Protein AF-J9E052-F1 (afdb_monomer_lite)

Sequence (101 aa):
MSFFYPLTALRWAGPYGVSVIKAVRPDLSLRFRCTDPNAIYEYFYQCNAQNPSGEVAFTNMSFSFGWAKRPMLKRIINLPPEVPMTFIYGNKSWIDSSSGI

Organism: Wuchereria bancrofti (NCBI:txid6293)

Radius of gyration: 17.8 Å; chains: 1; bounding box: 43×34×41 Å

Foldseek 3Di:
DDCDQPCNVLLVCPPCSLVVCCVVCVCQLVVVVDPDSSVRSVVVSVVPNDDNPVSVVQVVQADDPSHGPDDCLVVVVVDDPPDDDDDDDDPPDPDDCPSPD

Structure (mmCIF, N/CA/C/O backbone):
data_AF-J9E052-F1
#
_entry.id   AF-J9E052-F1
#
loop_
_atom_site.group_PDB
_atom_site.id
_atom_site.type_symbol
_atom_site.label_atom_id
_atom_site.label_alt_id
_atom_site.label_comp_id
_atom_site.label_asym_id
_atom_site.label_entity_id
_atom_site.label_seq_id
_atom_site.pdbx_PDB_ins_code
_atom_site.Cartn_x
_atom_site.Cartn_y
_atom_site.Cartn_z
_atom_site.occupancy
_atom_site.B_iso_or_equiv
_atom_site.auth_seq_id
_atom_site.auth_comp_id
_atom_site.auth_asym_id
_atom_site.auth_atom_id
_atom_site.pdbx_PDB_model_num
ATOM 1 N N . MET A 1 1 ? 6.951 20.276 9.130 1.00 45.44 1 MET A N 1
ATOM 2 C CA . MET A 1 1 ? 6.710 19.089 8.282 1.00 45.44 1 MET A CA 1
ATOM 3 C C . MET A 1 1 ? 7.553 17.947 8.824 1.00 45.44 1 MET A C 1
ATOM 5 O O . MET A 1 1 ? 8.742 18.154 9.018 1.00 45.44 1 MET A O 1
ATOM 9 N N . SER A 1 2 ? 6.955 16.794 9.133 1.00 52.59 2 SER A N 1
ATOM 10 C CA . SER A 1 2 ? 7.725 15.588 9.466 1.00 52.59 2 SER A CA 1
ATOM 11 C C . SER A 1 2 ? 8.397 15.072 8.192 1.00 52.59 2 SER A C 1
ATOM 13 O O . SER A 1 2 ? 7.714 14.867 7.192 1.00 52.59 2 SER A O 1
ATOM 15 N N . PHE A 1 3 ? 9.719 14.898 8.210 1.00 55.12 3 PHE A N 1
ATOM 16 C CA . PHE A 1 3 ? 10.506 14.448 7.052 1.00 55.12 3 PHE A CA 1
ATOM 17 C C . PHE A 1 3 ? 10.449 12.924 6.819 1.00 55.12 3 PHE A C 1
ATOM 19 O O . PHE A 1 3 ? 10.970 12.438 5.818 1.00 55.12 3 PHE A O 1
ATOM 26 N N . PHE A 1 4 ? 9.788 12.159 7.695 1.00 69.19 4 PHE A N 1
ATOM 27 C CA . PHE A 1 4 ? 9.891 10.696 7.742 1.00 69.19 4 PHE A CA 1
ATOM 28 C C . PHE A 1 4 ? 8.552 9.992 7.499 1.00 69.19 4 PHE A C 1
ATOM 30 O O . PHE A 1 4 ? 8.049 9.283 8.368 1.00 69.19 4 PHE A O 1
ATOM 37 N N . TYR A 1 5 ? 7.968 10.177 6.315 1.00 83.94 5 TYR A N 1
ATOM 38 C CA . TYR A 1 5 ? 6.920 9.278 5.837 1.00 83.94 5 TYR A CA 1
ATOM 39 C C . TYR A 1 5 ? 7.525 8.220 4.894 1.00 83.94 5 TYR A C 1
ATOM 41 O O . TYR A 1 5 ? 8.460 8.541 4.155 1.00 83.94 5 TYR A O 1
ATOM 49 N N . PRO A 1 6 ? 7.045 6.963 4.906 1.00 84.44 6 PRO A N 1
ATOM 50 C CA . PRO A 1 6 ? 7.613 5.876 4.098 1.00 84.44 6 PRO A CA 1
ATOM 51 C C . PRO A 1 6 ? 7.802 6.197 2.605 1.00 84.44 6 PRO A C 1
ATOM 53 O O . PRO A 1 6 ? 8.797 5.800 2.002 1.00 84.44 6 PRO A O 1
ATOM 56 N N . LEU A 1 7 ? 6.880 6.949 2.005 1.00 91.12 7 LEU A N 1
ATOM 57 C CA . LEU A 1 7 ? 6.884 7.314 0.588 1.00 91.12 7 LEU A CA 1
ATOM 58 C C . LEU A 1 7 ? 7.609 8.640 0.312 1.00 91.12 7 LEU A C 1
ATOM 60 O O . LEU A 1 7 ? 7.601 9.115 -0.824 1.00 91.12 7 LEU A O 1
ATOM 64 N N . THR A 1 8 ? 8.278 9.242 1.302 1.00 91.31 8 THR A N 1
ATOM 65 C CA . THR A 1 8 ? 9.112 10.436 1.081 1.00 91.31 8 THR A CA 1
ATOM 66 C C . THR A 1 8 ? 10.171 10.176 0.009 1.00 91.31 8 THR A C 1
ATOM 68 O O . THR A 1 8 ? 10.316 10.985 -0.905 1.00 91.31 8 THR A O 1
ATOM 71 N N . ALA A 1 9 ? 10.855 9.027 0.060 1.00 89.06 9 ALA A N 1
ATOM 72 C CA . ALA A 1 9 ? 11.851 8.658 -0.949 1.00 89.06 9 ALA A CA 1
ATOM 73 C C . ALA A 1 9 ? 11.230 8.512 -2.350 1.00 89.06 9 ALA A C 1
ATOM 75 O O . ALA A 1 9 ? 11.819 8.945 -3.338 1.00 89.06 9 ALA A O 1
ATOM 76 N N . LEU A 1 10 ? 10.010 7.965 -2.432 1.00 92.06 10 LEU A N 1
ATOM 77 C CA . LEU A 1 10 ? 9.282 7.825 -3.692 1.00 92.06 10 LEU A CA 1
ATOM 78 C C . LEU A 1 10 ? 8.955 9.189 -4.317 1.00 92.06 10 LEU A C 1
ATOM 80 O O . LEU A 1 10 ? 9.110 9.361 -5.524 1.00 92.06 10 LEU A O 1
ATOM 84 N N . ARG A 1 11 ? 8.532 10.165 -3.506 1.00 93.06 11 ARG A N 1
ATOM 85 C CA . ARG A 1 11 ? 8.285 11.538 -3.980 1.00 93.06 11 ARG A CA 1
ATOM 86 C C . ARG A 1 11 ? 9.568 12.222 -4.414 1.00 93.06 11 ARG A C 1
ATOM 88 O O . ARG A 1 11 ? 9.581 12.896 -5.439 1.00 93.06 11 ARG A O 1
ATOM 95 N N . TRP A 1 12 ? 10.644 12.026 -3.656 1.00 91.62 12 TRP A N 1
ATOM 96 C CA . TRP A 1 12 ? 11.943 12.616 -3.962 1.00 91.62 12 TRP A CA 1
ATOM 97 C C . TRP A 1 12 ? 12.528 12.091 -5.280 1.00 91.62 12 TRP A C 1
ATOM 99 O O . TRP A 1 12 ? 13.160 12.848 -6.010 1.00 91.62 12 TRP A O 1
ATOM 109 N N . ALA A 1 13 ? 12.236 10.836 -5.643 1.00 93.06 13 ALA A N 1
ATOM 110 C CA . ALA A 1 13 ? 12.604 10.269 -6.942 1.00 93.06 13 ALA A CA 1
ATOM 111 C C . ALA A 1 13 ? 11.951 10.988 -8.143 1.00 93.06 13 ALA A C 1
ATOM 113 O O . ALA A 1 13 ? 12.416 10.826 -9.275 1.00 93.06 13 ALA A O 1
ATOM 114 N N . GLY A 1 14 ? 10.889 11.777 -7.921 1.00 91.81 14 GLY A N 1
ATOM 115 C CA . GLY A 1 14 ? 10.264 12.604 -8.951 1.00 91.81 14 GLY A CA 1
ATOM 116 C C . GLY A 1 14 ? 9.871 11.778 -10.187 1.00 91.81 14 GLY A C 1
ATOM 117 O O . GLY A 1 14 ? 9.278 10.710 -10.015 1.00 91.81 14 GLY A O 1
ATOM 118 N N . PRO A 1 15 ? 10.231 12.203 -11.414 1.00 92.06 15 PRO A N 1
ATOM 119 C CA . PRO A 1 15 ? 9.884 11.503 -12.658 1.00 92.06 15 PRO A CA 1
ATOM 120 C C . PRO A 1 15 ? 10.272 10.016 -12.703 1.00 92.06 15 PRO A C 1
ATOM 122 O O . PRO A 1 15 ? 9.660 9.240 -13.433 1.00 92.06 15 PRO A O 1
ATOM 125 N N . TYR A 1 16 ? 11.260 9.594 -11.910 1.00 94.81 16 TYR A N 1
ATOM 126 C CA . TYR A 1 16 ? 11.714 8.204 -11.852 1.00 94.81 16 TYR A CA 1
ATOM 127 C C . TYR A 1 16 ? 10.905 7.326 -10.886 1.00 94.81 16 TYR A C 1
ATOM 129 O O . TYR A 1 16 ? 11.168 6.126 -10.786 1.00 94.81 16 TYR A O 1
ATOM 137 N N . GLY A 1 17 ? 9.917 7.876 -10.173 1.00 94.44 17 GLY A N 1
ATOM 138 C CA . GLY A 1 17 ? 9.185 7.146 -9.137 1.00 94.44 17 GLY A CA 1
ATOM 139 C C . GLY A 1 17 ? 8.462 5.895 -9.647 1.00 94.44 17 GLY A C 1
ATOM 140 O O . GLY A 1 17 ? 8.463 4.874 -8.962 1.00 94.44 17 GLY A O 1
ATOM 141 N N . VAL A 1 18 ? 7.937 5.913 -10.877 1.00 95.75 18 VAL A N 1
ATOM 142 C CA . VAL A 1 18 ? 7.339 4.720 -11.510 1.00 95.75 18 VAL A CA 1
ATOM 143 C C . VAL A 1 18 ? 8.367 3.592 -11.647 1.00 95.75 18 VAL A C 1
ATOM 145 O O . VAL A 1 18 ? 8.077 2.445 -11.303 1.00 95.75 18 VAL A O 1
ATOM 148 N N . SER A 1 19 ? 9.583 3.907 -12.096 1.00 95.56 19 SER A N 1
ATOM 149 C CA . SER A 1 19 ? 10.674 2.934 -12.226 1.00 95.56 19 SER A CA 1
ATOM 150 C C . SER A 1 19 ? 11.105 2.376 -10.869 1.00 95.56 19 SER A C 1
ATOM 152 O O . SER A 1 19 ? 11.347 1.176 -10.752 1.00 95.56 19 SER A O 1
ATOM 154 N N . VAL A 1 20 ? 11.128 3.214 -9.826 1.00 95.19 20 VAL A N 1
ATOM 155 C CA . VAL A 1 20 ? 11.405 2.776 -8.448 1.00 95.19 20 VAL A CA 1
ATOM 156 C C . VAL A 1 20 ? 10.346 1.782 -7.967 1.00 95.19 20 VAL A C 1
ATOM 158 O O . VAL A 1 20 ? 10.696 0.722 -7.453 1.00 95.19 20 VAL A O 1
ATOM 161 N N . ILE A 1 21 ? 9.054 2.068 -8.172 1.00 95.38 21 ILE A N 1
ATOM 162 C CA . ILE A 1 21 ? 7.977 1.148 -7.764 1.00 95.38 21 ILE A CA 1
ATOM 163 C C . ILE A 1 21 ? 8.089 -0.172 -8.527 1.00 95.38 21 ILE A C 1
ATOM 165 O O . ILE A 1 21 ? 7.962 -1.227 -7.913 1.00 95.38 21 ILE A O 1
ATOM 169 N N . LYS A 1 22 ? 8.371 -0.136 -9.836 1.00 95.38 22 LYS A N 1
ATOM 170 C CA . LYS A 1 22 ? 8.587 -1.353 -10.637 1.00 95.38 22 LYS A CA 1
ATOM 171 C C . LYS A 1 22 ? 9.737 -2.201 -10.101 1.00 95.38 22 LYS A C 1
ATOM 173 O O . LYS A 1 22 ? 9.603 -3.418 -10.039 1.00 95.38 22 LYS A O 1
ATOM 178 N N . ALA A 1 23 ? 10.835 -1.573 -9.685 1.00 94.75 23 ALA A N 1
ATOM 179 C CA . ALA A 1 23 ? 11.985 -2.279 -9.126 1.00 94.75 23 ALA A CA 1
ATOM 180 C C . ALA A 1 23 ? 11.683 -2.904 -7.753 1.00 94.75 23 ALA A C 1
ATOM 182 O O . ALA A 1 23 ? 12.078 -4.037 -7.492 1.00 94.75 23 ALA A O 1
ATOM 183 N N . VAL A 1 24 ? 10.967 -2.188 -6.879 1.00 95.12 24 VAL A N 1
ATOM 184 C CA . VAL A 1 24 ? 10.667 -2.651 -5.510 1.00 95.12 24 VAL A CA 1
ATOM 185 C C . VAL A 1 24 ? 9.491 -3.634 -5.474 1.00 95.12 24 VAL A C 1
ATOM 187 O O . VAL A 1 24 ? 9.453 -4.527 -4.630 1.00 95.12 24 VAL A O 1
ATOM 190 N N . ARG A 1 25 ? 8.508 -3.472 -6.366 1.00 94.88 25 ARG A N 1
ATOM 191 C CA . ARG A 1 25 ? 7.249 -4.234 -6.395 1.00 94.88 25 ARG A CA 1
ATOM 192 C C . ARG A 1 25 ? 6.893 -4.744 -7.800 1.00 94.88 25 ARG A C 1
ATOM 194 O O . ARG A 1 25 ? 5.803 -4.449 -8.293 1.00 94.88 25 ARG A O 1
ATOM 201 N N . PRO A 1 26 ? 7.757 -5.553 -8.439 1.00 95.44 26 PRO A N 1
ATOM 202 C CA . PRO A 1 26 ? 7.503 -6.084 -9.782 1.00 95.44 26 PRO A CA 1
ATOM 203 C C . PRO A 1 26 ? 6.292 -7.033 -9.847 1.00 95.44 26 PRO A C 1
ATOM 205 O O . PRO A 1 26 ? 5.798 -7.347 -10.928 1.00 95.44 26 PRO A O 1
ATOM 208 N N . ASP A 1 27 ? 5.790 -7.496 -8.699 1.00 96.19 27 ASP A N 1
ATOM 209 C CA . ASP A 1 27 ? 4.629 -8.381 -8.594 1.00 96.19 27 ASP A CA 1
ATOM 210 C C . ASP A 1 27 ? 3.290 -7.688 -8.902 1.00 96.19 27 ASP A C 1
ATOM 212 O O . ASP A 1 27 ? 2.293 -8.369 -9.158 1.00 96.19 27 ASP A O 1
ATOM 216 N N . LEU A 1 28 ? 3.234 -6.349 -8.879 1.00 95.00 28 LEU A N 1
ATOM 217 C CA . LEU A 1 28 ? 1.973 -5.609 -8.999 1.00 95.00 28 LEU A CA 1
ATOM 218 C C . LEU A 1 28 ? 1.266 -5.856 -10.335 1.00 95.00 28 LEU A C 1
ATOM 220 O O . LEU A 1 28 ? 0.051 -6.061 -10.348 1.00 95.00 28 LEU A O 1
ATOM 224 N N . SER A 1 29 ? 1.997 -5.905 -11.449 1.00 94.25 29 SER A N 1
ATOM 225 C CA . SER A 1 29 ? 1.395 -6.184 -12.761 1.00 94.25 29 SER A CA 1
ATOM 226 C C . SER A 1 29 ? 0.747 -7.568 -12.815 1.00 94.25 29 SER A C 1
ATOM 228 O O . SER A 1 29 ? -0.377 -7.708 -13.297 1.00 94.25 29 SER A O 1
ATOM 230 N N . LEU A 1 30 ? 1.408 -8.587 -12.257 1.00 93.69 30 LEU A N 1
ATOM 231 C CA . LEU A 1 30 ? 0.880 -9.952 -12.196 1.00 93.69 30 LEU A CA 1
ATOM 232 C C . LEU A 1 30 ? -0.339 -10.053 -11.268 1.00 93.69 30 LEU A C 1
ATOM 234 O O . LEU A 1 30 ? -1.269 -10.814 -11.544 1.00 93.69 30 LEU A O 1
ATOM 238 N N . ARG A 1 31 ? -0.330 -9.306 -10.159 1.00 91.75 31 ARG A N 1
ATOM 239 C CA . ARG A 1 31 ? -1.387 -9.347 -9.142 1.00 91.75 31 ARG A CA 1
ATOM 240 C C . ARG A 1 31 ? -2.673 -8.666 -9.604 1.00 91.75 31 ARG A C 1
ATOM 242 O O . ARG A 1 31 ? -3.749 -9.185 -9.325 1.00 91.75 31 ARG A O 1
ATOM 249 N N . PHE A 1 32 ? -2.560 -7.528 -10.287 1.00 91.44 32 PHE A N 1
ATOM 250 C CA . PHE A 1 32 ? -3.716 -6.742 -10.728 1.00 91.44 32 PHE A CA 1
ATOM 251 C C . PHE A 1 32 ? -4.156 -7.046 -12.166 1.00 91.44 32 PHE A C 1
ATOM 253 O O . PHE A 1 32 ? -5.295 -6.740 -12.504 1.00 91.44 32 PHE A O 1
ATOM 260 N N . ARG A 1 33 ? -3.300 -7.681 -12.987 1.00 91.81 33 ARG A N 1
ATOM 261 C CA . ARG A 1 33 ? -3.595 -8.130 -14.366 1.00 91.81 33 ARG A CA 1
ATOM 262 C C . ARG A 1 33 ? -4.349 -7.087 -15.200 1.00 91.81 33 ARG A C 1
ATOM 264 O O . ARG A 1 33 ? -5.331 -7.402 -15.867 1.00 91.81 33 ARG A O 1
ATOM 271 N N . CYS A 1 34 ? -3.901 -5.836 -15.129 1.00 89.62 34 CYS A N 1
ATOM 272 C CA . CYS A 1 34 ? -4.444 -4.751 -15.938 1.00 89.62 34 CYS A CA 1
ATOM 273 C C . CYS A 1 34 ? -4.202 -5.018 -17.433 1.00 89.62 34 CYS A C 1
ATOM 275 O O . CYS A 1 34 ? -3.234 -5.690 -17.789 1.00 89.62 34 CYS A O 1
ATOM 277 N N . THR A 1 35 ? -5.046 -4.450 -18.303 1.00 91.88 35 THR A N 1
ATOM 278 C CA . THR A 1 35 ? -4.875 -4.535 -19.766 1.00 91.88 35 THR A CA 1
ATOM 279 C C . THR A 1 35 ? -3.504 -4.023 -20.204 1.00 91.88 35 THR A C 1
ATOM 281 O O . THR A 1 35 ? -2.840 -4.662 -21.013 1.00 91.88 35 THR A O 1
ATOM 284 N N . ASP A 1 36 ? -3.065 -2.901 -19.628 1.00 94.19 36 ASP A N 1
ATOM 285 C CA . ASP A 1 36 ? -1.679 -2.449 -19.694 1.00 94.19 36 ASP A CA 1
ATOM 286 C C . ASP A 1 36 ? -0.961 -2.801 -18.378 1.00 94.19 36 ASP A C 1
ATOM 288 O O . ASP A 1 36 ? -1.329 -2.274 -17.320 1.00 94.19 36 ASP A O 1
ATOM 292 N N . PRO A 1 37 ? 0.082 -3.652 -18.411 1.00 91.44 37 PRO A N 1
ATOM 293 C CA . PRO A 1 37 ? 0.887 -3.984 -17.238 1.00 91.44 37 PRO A CA 1
ATOM 294 C C . PRO A 1 37 ? 1.525 -2.772 -16.547 1.00 91.44 37 PRO A C 1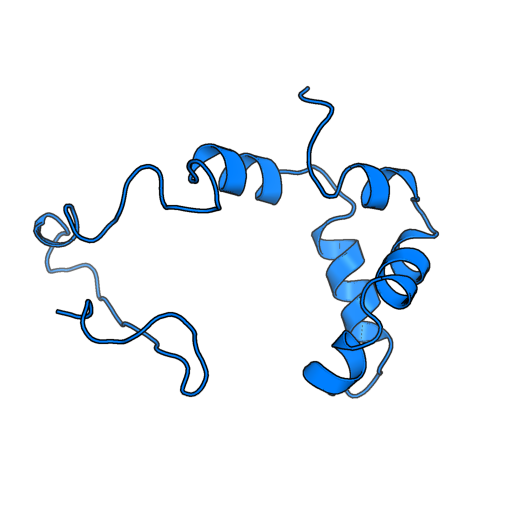
ATOM 296 O O . PRO A 1 37 ? 1.854 -2.863 -15.362 1.00 91.44 37 PRO A O 1
ATOM 299 N N . ASN A 1 38 ? 1.725 -1.656 -17.256 1.00 93.44 38 ASN A N 1
ATOM 300 C CA . ASN A 1 38 ? 2.341 -0.451 -16.701 1.00 93.44 38 ASN A CA 1
ATOM 301 C C . ASN A 1 38 ? 1.361 0.436 -15.925 1.00 93.44 38 ASN A C 1
ATOM 303 O O . ASN A 1 38 ? 1.782 1.105 -14.976 1.00 93.44 38 ASN A O 1
ATOM 307 N N . ALA A 1 39 ? 0.069 0.378 -16.258 1.00 95.88 39 ALA A N 1
ATOM 308 C CA . ALA A 1 39 ? -0.960 1.247 -15.694 1.00 95.88 39 ALA A CA 1
ATOM 309 C C . ALA A 1 39 ? -1.022 1.197 -14.158 1.00 95.88 39 ALA A C 1
ATOM 311 O O . ALA A 1 39 ? -1.199 2.226 -13.511 1.00 95.88 39 ALA A O 1
ATOM 312 N N . ILE A 1 40 ? -0.818 0.022 -13.546 1.00 96.75 40 ILE A N 1
ATOM 313 C CA . ILE A 1 40 ? -0.847 -0.114 -12.080 1.00 96.75 40 ILE A CA 1
ATOM 314 C C . ILE A 1 40 ? 0.291 0.652 -11.391 1.00 96.75 40 ILE A C 1
ATOM 316 O O . ILE A 1 40 ? 0.100 1.210 -10.309 1.00 96.75 40 ILE A O 1
ATOM 320 N N . TYR A 1 41 ? 1.471 0.706 -12.011 1.00 96.06 41 TYR A N 1
ATOM 321 C CA . TYR A 1 41 ? 2.630 1.402 -11.454 1.00 96.06 41 TYR A CA 1
ATOM 322 C C . TYR A 1 41 ? 2.464 2.914 -11.551 1.00 96.06 41 TYR A C 1
ATOM 324 O O . TYR A 1 41 ? 2.767 3.631 -10.597 1.00 96.06 41 TYR A O 1
ATOM 332 N N . GLU A 1 42 ? 1.954 3.386 -12.687 1.00 95.69 42 GLU A N 1
ATOM 333 C CA . GLU A 1 42 ? 1.625 4.795 -12.890 1.00 95.69 42 GLU A CA 1
ATOM 334 C C . GLU A 1 42 ? 0.530 5.237 -11.926 1.00 95.69 42 GLU A C 1
ATOM 336 O O . GLU A 1 42 ? 0.710 6.225 -11.218 1.00 95.69 42 GLU A O 1
ATOM 341 N N . TYR A 1 43 ? -0.547 4.458 -11.806 1.00 95.25 43 TYR A N 1
ATOM 342 C CA . TYR A 1 43 ? -1.611 4.706 -10.840 1.00 95.25 43 TYR A CA 1
ATOM 343 C C . TYR A 1 43 ? -1.062 4.833 -9.413 1.00 95.25 43 TYR A C 1
ATOM 345 O O . TYR A 1 43 ? -1.300 5.835 -8.737 1.00 95.25 43 TYR A O 1
ATOM 353 N N . PHE A 1 44 ? -0.263 3.857 -8.967 1.00 94.75 44 PHE A N 1
ATOM 354 C CA . PHE A 1 44 ? 0.312 3.873 -7.622 1.00 94.75 44 PHE A CA 1
ATOM 355 C C . PHE A 1 44 ? 1.208 5.095 -7.387 1.00 94.75 44 PHE A C 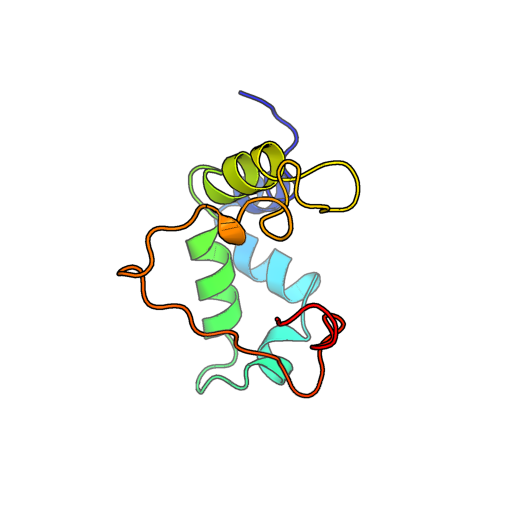1
ATOM 357 O O . PHE A 1 44 ? 1.141 5.709 -6.319 1.00 94.75 44 PHE A O 1
ATOM 364 N N . TYR A 1 45 ? 2.029 5.462 -8.375 1.00 95.50 45 TYR A N 1
ATOM 365 C CA . TYR A 1 45 ? 2.859 6.659 -8.300 1.00 95.50 45 TYR A CA 1
ATOM 366 C C . TYR A 1 45 ? 2.002 7.923 -8.186 1.00 95.50 45 TYR A C 1
ATOM 368 O O . TYR A 1 45 ? 2.188 8.695 -7.247 1.00 95.50 45 TYR A O 1
ATOM 376 N N . GLN A 1 46 ? 1.024 8.112 -9.075 1.00 94.38 46 GLN A N 1
ATOM 377 C CA . GLN A 1 46 ? 0.195 9.321 -9.112 1.00 94.38 46 GLN A CA 1
ATOM 378 C C . GLN A 1 46 ? -0.625 9.514 -7.833 1.00 94.38 46 GLN A C 1
ATOM 380 O O . GLN A 1 46 ? -0.733 10.635 -7.336 1.00 94.38 46 GLN A O 1
ATOM 385 N N . CYS A 1 47 ? -1.126 8.430 -7.234 1.00 93.94 47 CYS A N 1
ATOM 386 C CA . CYS A 1 47 ? -1.822 8.498 -5.947 1.00 93.94 47 CYS A CA 1
ATOM 387 C C . CYS A 1 47 ? -0.938 9.001 -4.795 1.00 93.94 47 CYS A C 1
ATOM 389 O O . CYS A 1 47 ? -1.466 9.484 -3.796 1.00 93.94 47 CYS A O 1
ATOM 391 N N . ASN A 1 48 ? 0.389 8.876 -4.903 1.00 94.56 48 ASN A N 1
ATOM 392 C CA . ASN A 1 48 ? 1.315 9.122 -3.794 1.00 94.56 48 ASN A CA 1
ATOM 393 C C . ASN A 1 48 ? 2.369 10.205 -4.068 1.00 94.56 48 ASN A C 1
ATOM 395 O O . ASN A 1 48 ? 3.070 10.602 -3.135 1.00 94.56 48 ASN A O 1
ATOM 399 N N . ALA A 1 49 ? 2.478 10.694 -5.306 1.00 92.88 49 ALA A N 1
ATOM 400 C CA . ALA A 1 49 ? 3.479 11.677 -5.724 1.00 92.88 49 ALA A CA 1
ATOM 401 C C . ALA A 1 49 ? 3.272 13.062 -5.087 1.00 92.88 49 ALA A C 1
ATOM 403 O O . ALA A 1 49 ? 4.230 13.812 -4.911 1.00 92.88 49 ALA A O 1
ATOM 404 N N . GLN A 1 50 ? 2.030 13.396 -4.728 1.00 90.75 50 GLN A N 1
ATOM 405 C CA . GLN A 1 50 ? 1.668 14.684 -4.135 1.00 90.75 50 GLN A CA 1
ATOM 406 C C . GLN A 1 50 ? 1.789 14.673 -2.599 1.00 90.75 50 GLN A C 1
ATOM 408 O O . GLN A 1 50 ? 2.438 13.808 -2.006 1.00 90.75 50 GLN A O 1
ATOM 413 N N . ASN A 1 51 ? 1.170 15.662 -1.945 1.00 91.38 51 ASN A N 1
ATOM 414 C CA . ASN A 1 51 ? 1.187 15.835 -0.495 1.00 91.38 51 ASN A CA 1
ATOM 415 C C . ASN A 1 51 ? 0.823 14.534 0.252 1.00 91.38 51 ASN A C 1
ATOM 417 O O . ASN A 1 51 ? -0.138 13.863 -0.127 1.00 91.38 51 ASN A O 1
ATOM 421 N N . PRO A 1 52 ? 1.529 14.194 1.349 1.00 93.50 52 PRO A N 1
ATOM 422 C CA . PRO A 1 52 ? 1.413 12.907 2.044 1.00 93.50 52 PRO A CA 1
ATOM 423 C C . PRO A 1 52 ? 0.146 12.785 2.911 1.00 93.50 52 PRO A C 1
ATOM 425 O O . PRO A 1 52 ? 0.203 12.266 4.023 1.00 93.50 52 PRO A O 1
ATOM 428 N N . SER A 1 53 ? -1.012 13.264 2.451 1.00 92.50 53 SER A N 1
ATOM 429 C CA . SER A 1 53 ? -2.257 13.273 3.236 1.00 92.50 53 SER A CA 1
ATOM 430 C C . SER A 1 53 ? -2.651 11.874 3.717 1.00 92.50 53 SER A C 1
ATOM 432 O O . SER A 1 53 ? -3.019 11.710 4.879 1.00 92.50 53 SER A O 1
ATOM 434 N N . GLY A 1 54 ? -2.493 10.859 2.863 1.00 91.31 54 GLY A N 1
ATOM 435 C CA . GLY A 1 54 ? -2.751 9.460 3.203 1.00 91.31 54 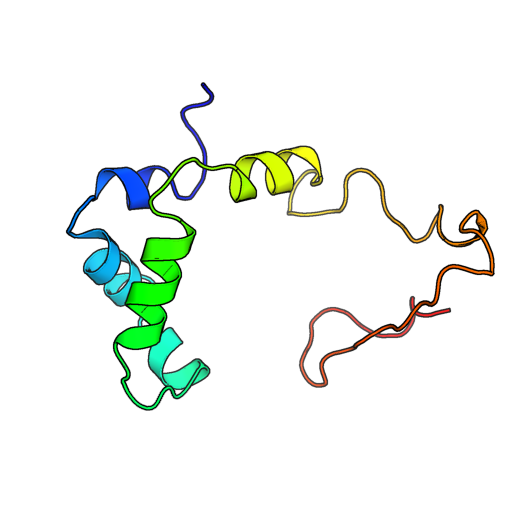GLY A CA 1
ATOM 436 C C . GLY A 1 54 ? -1.817 8.927 4.290 1.00 91.31 54 GLY A C 1
ATOM 437 O O . GLY A 1 54 ? -2.283 8.315 5.245 1.00 91.31 54 GLY A O 1
ATOM 438 N N . GLU A 1 55 ? -0.515 9.208 4.203 1.00 92.00 55 GLU A N 1
ATOM 439 C CA . GLU A 1 55 ? 0.457 8.755 5.206 1.00 92.00 55 GLU A CA 1
ATOM 440 C C . GLU A 1 55 ? 0.267 9.474 6.540 1.00 92.00 55 GLU A C 1
ATOM 442 O O . GLU A 1 55 ? 0.324 8.842 7.595 1.00 92.00 55 GLU A O 1
ATOM 447 N N . VAL A 1 56 ? -0.024 10.778 6.504 1.00 92.25 56 VAL A N 1
ATOM 448 C CA . VAL A 1 56 ? -0.370 11.576 7.688 1.00 92.25 56 VAL A CA 1
ATOM 449 C C . VAL A 1 56 ? -1.622 11.009 8.354 1.00 92.25 56 VAL A C 1
ATOM 451 O O . VAL A 1 56 ? -1.615 10.751 9.558 1.00 92.25 56 VAL A O 1
ATOM 454 N N . ALA A 1 57 ? -2.687 10.783 7.583 1.00 92.50 57 ALA A N 1
ATOM 455 C CA . ALA A 1 57 ? -3.935 10.227 8.091 1.00 92.50 57 ALA A CA 1
ATOM 456 C C . ALA A 1 57 ? -3.716 8.825 8.674 1.00 92.50 57 ALA A C 1
ATOM 458 O O . ALA A 1 57 ? -4.106 8.572 9.813 1.00 92.50 57 ALA A O 1
ATOM 459 N N . PHE A 1 58 ? -3.032 7.940 7.945 1.00 91.19 58 PHE A N 1
ATOM 460 C CA . PHE A 1 58 ? -2.727 6.587 8.401 1.00 91.19 58 PHE A CA 1
ATOM 461 C C . PHE A 1 58 ? -1.900 6.594 9.691 1.00 91.19 58 PHE A C 1
ATOM 463 O O . PHE A 1 58 ? -2.260 5.908 10.644 1.00 91.19 58 PHE A O 1
ATOM 470 N N . THR A 1 59 ? -0.854 7.420 9.767 1.00 89.94 59 THR A N 1
ATOM 471 C CA . THR A 1 59 ? -0.000 7.556 10.961 1.00 89.94 59 THR A CA 1
ATOM 472 C C . THR A 1 59 ? -0.791 8.087 12.156 1.00 89.94 59 THR A C 1
ATOM 474 O O . THR A 1 59 ? -0.625 7.613 13.275 1.00 89.94 59 THR A O 1
ATOM 477 N N . ASN A 1 60 ? -1.696 9.042 11.933 1.00 92.12 60 ASN A N 1
ATOM 478 C CA . ASN A 1 60 ? -2.522 9.613 12.996 1.00 92.12 60 ASN A CA 1
ATOM 479 C C . ASN A 1 60 ? -3.614 8.654 13.492 1.00 92.12 60 ASN A C 1
ATOM 481 O O . ASN A 1 60 ? -3.978 8.698 14.672 1.00 92.12 60 ASN A O 1
ATOM 485 N N . MET A 1 61 ? -4.144 7.809 12.604 1.00 94.06 61 MET A N 1
ATOM 486 C CA . MET A 1 61 ? -5.183 6.823 12.921 1.00 94.06 61 MET A CA 1
ATOM 487 C C . MET A 1 61 ? -4.623 5.494 13.433 1.00 94.06 61 MET A C 1
ATOM 489 O O . MET A 1 61 ? -5.380 4.708 14.008 1.00 94.06 61 MET A O 1
ATOM 493 N N . SER A 1 62 ? -3.322 5.263 13.274 1.00 93.50 62 SER A N 1
ATOM 494 C CA . SER A 1 62 ? -2.658 4.018 13.652 1.00 93.50 62 SER A CA 1
ATOM 495 C C . SER A 1 62 ? -1.755 4.187 14.877 1.00 93.50 62 SER A C 1
ATOM 497 O O . SER A 1 62 ? -1.374 5.290 15.267 1.00 93.50 62 SER A O 1
ATOM 499 N N . PHE A 1 63 ? -1.432 3.071 15.516 1.00 91.44 63 PHE A N 1
ATOM 500 C CA . PHE A 1 63 ? -0.532 2.952 16.652 1.00 91.44 63 PHE A CA 1
ATOM 501 C C . PHE A 1 63 ? 0.350 1.711 16.468 1.00 91.44 63 PHE A C 1
ATOM 503 O O . PHE A 1 63 ? -0.137 0.662 16.042 1.00 91.44 63 PHE A O 1
ATOM 510 N N . SER A 1 64 ? 1.643 1.825 16.794 1.00 85.00 64 SER A N 1
ATOM 511 C CA . SER A 1 64 ? 2.652 0.777 16.559 1.00 85.00 64 SER A CA 1
ATOM 512 C C . SER A 1 64 ? 2.491 0.147 15.164 1.00 85.00 64 SER A C 1
ATOM 514 O O . SER A 1 64 ? 2.263 0.888 14.216 1.00 85.00 64 SER A O 1
ATOM 516 N N . PHE A 1 65 ? 2.612 -1.175 15.014 1.00 81.38 65 PHE A N 1
ATOM 517 C CA . PHE A 1 65 ? 2.576 -1.959 13.767 1.00 81.38 65 PHE A CA 1
ATOM 518 C C . PHE A 1 65 ? 1.266 -1.877 12.934 1.00 81.38 65 PHE A C 1
ATOM 520 O O . PHE A 1 65 ? 0.783 -2.889 12.439 1.00 81.38 65 PHE A O 1
ATOM 527 N N . GLY A 1 66 ? 0.665 -0.695 12.770 1.00 86.44 66 GLY A N 1
ATOM 528 C CA . GLY A 1 66 ? -0.550 -0.469 11.985 1.00 86.44 66 GLY A CA 1
ATOM 529 C C . GLY A 1 66 ? -1.857 -0.732 12.736 1.00 86.44 66 GLY A C 1
ATOM 530 O O . GLY A 1 66 ? -2.915 -0.774 12.114 1.00 86.44 66 GLY A O 1
ATOM 531 N N . TRP A 1 67 ? -1.822 -0.900 14.061 1.00 89.31 67 TRP A N 1
ATOM 532 C CA . TRP A 1 67 ? -3.035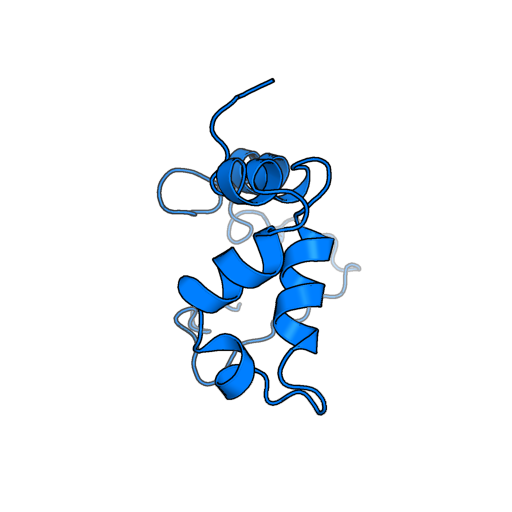 -1.119 14.851 1.00 89.31 67 TRP A CA 1
ATOM 533 C C . TRP A 1 67 ? -3.891 0.141 14.901 1.00 89.31 67 TRP A C 1
ATOM 535 O O . TRP A 1 67 ? -3.368 1.242 15.029 1.00 89.31 67 TRP A O 1
ATOM 545 N N . ALA A 1 68 ? -5.216 0.006 14.869 1.00 91.44 68 ALA A N 1
ATOM 546 C CA . ALA A 1 68 ? -6.100 1.161 14.991 1.00 91.44 68 ALA A CA 1
ATOM 547 C C . ALA A 1 68 ? -5.924 1.843 16.360 1.00 91.44 68 ALA A C 1
ATOM 549 O O . ALA A 1 68 ? -6.169 1.240 17.405 1.00 91.44 68 ALA A O 1
ATOM 550 N N . LYS A 1 69 ? -5.582 3.136 16.362 1.00 93.50 69 LYS A N 1
ATOM 551 C CA . LYS A 1 69 ? -5.421 3.943 17.584 1.00 93.50 69 LYS A CA 1
ATOM 552 C C . LYS A 1 69 ? -6.731 4.085 18.368 1.00 93.50 69 LYS A C 1
ATOM 554 O O . LYS A 1 69 ? -6.721 4.238 19.585 1.00 93.50 69 LYS A O 1
ATOM 559 N N . ARG A 1 70 ? -7.871 4.058 17.666 1.00 92.50 70 ARG A N 1
ATOM 560 C CA . ARG A 1 70 ? -9.231 4.128 18.232 1.00 92.50 70 ARG A CA 1
ATOM 561 C C . ARG A 1 70 ? -10.139 3.078 17.568 1.00 92.50 70 ARG A C 1
ATOM 563 O O . ARG A 1 70 ? -10.914 3.430 16.670 1.00 92.50 70 ARG A O 1
ATOM 570 N N . PRO A 1 71 ? -10.052 1.797 17.973 1.00 90.31 71 PRO A N 1
ATOM 571 C CA . PRO A 1 71 ? -10.739 0.698 17.295 1.00 90.31 71 PRO A CA 1
ATOM 572 C C . PRO A 1 71 ? -12.263 0.885 17.282 1.00 90.31 71 PRO A C 1
ATOM 574 O O . PRO A 1 71 ? -12.849 1.403 18.237 1.00 90.31 71 PRO A O 1
ATOM 577 N N . MET A 1 72 ? -12.907 0.468 16.187 1.00 89.81 72 MET A N 1
ATOM 578 C CA . MET A 1 72 ? -14.365 0.558 16.022 1.00 89.81 72 MET A CA 1
ATOM 579 C C . MET A 1 72 ? -15.126 -0.452 16.882 1.00 89.81 72 MET A C 1
ATOM 581 O O . MET A 1 72 ? -16.221 -0.129 17.325 1.00 89.81 72 MET A O 1
ATOM 585 N N . LEU A 1 73 ? -14.537 -1.613 17.195 1.00 87.19 73 LEU A N 1
ATOM 586 C CA . LEU A 1 73 ? -15.192 -2.694 17.949 1.00 87.19 73 LEU A CA 1
ATOM 587 C C . LEU A 1 73 ? -15.836 -2.219 19.266 1.00 87.19 73 LEU A C 1
ATOM 589 O O . LEU 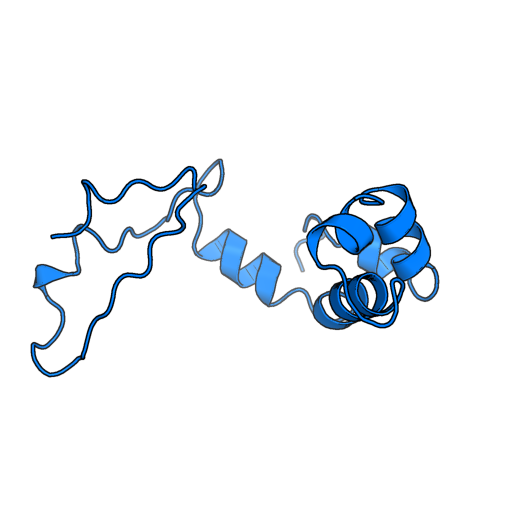A 1 73 ? -16.909 -2.671 19.632 1.00 87.19 73 LEU A O 1
ATOM 593 N N . LYS A 1 74 ? -15.219 -1.251 19.956 1.00 88.25 74 LYS A N 1
ATOM 594 C CA . LYS A 1 74 ? -15.727 -0.698 21.228 1.00 88.25 74 LYS A CA 1
ATOM 595 C C . LYS A 1 74 ? -16.763 0.421 21.064 1.00 88.25 74 LYS A C 1
ATOM 597 O O . LYS A 1 74 ? -17.331 0.875 22.048 1.00 88.25 74 LYS A O 1
ATOM 602 N N . ARG A 1 75 ? -16.935 0.942 19.848 1.00 92.00 75 ARG A N 1
ATOM 603 C CA . ARG A 1 75 ? -17.730 2.149 19.546 1.00 92.00 75 ARG A CA 1
ATOM 604 C C . ARG A 1 75 ? -18.909 1.868 18.629 1.00 92.00 75 ARG A C 1
ATOM 606 O O . ARG A 1 75 ? -19.808 2.692 18.542 1.00 92.00 75 ARG A O 1
ATOM 613 N N . ILE A 1 76 ? -18.885 0.724 17.956 1.00 90.31 76 ILE A N 1
ATOM 614 C CA . ILE A 1 76 ? -19.900 0.301 17.001 1.00 90.31 76 ILE A CA 1
ATOM 615 C C . ILE A 1 76 ? -21.301 0.259 17.620 1.00 90.31 76 ILE A C 1
ATOM 617 O O . ILE A 1 76 ? -22.245 0.684 16.974 1.00 90.31 76 ILE A O 1
ATOM 621 N N . ILE A 1 77 ? -21.413 -0.120 18.898 1.00 89.25 77 ILE A N 1
ATOM 622 C CA . ILE A 1 77 ? -22.678 -0.144 19.653 1.00 89.25 77 ILE A CA 1
ATOM 623 C C . ILE A 1 77 ? -23.330 1.237 19.827 1.00 89.25 77 ILE A C 1
ATOM 625 O O . ILE A 1 77 ? -24.513 1.315 20.125 1.00 89.25 77 ILE A O 1
ATOM 629 N N . ASN A 1 78 ? -22.560 2.317 19.658 1.00 92.69 78 ASN A N 1
ATOM 630 C CA . ASN A 1 78 ? -23.036 3.693 19.798 1.00 92.69 78 ASN A CA 1
ATOM 631 C C . ASN A 1 78 ? -23.335 4.343 18.440 1.00 92.69 78 ASN A C 1
ATOM 633 O O . ASN A 1 78 ? -23.616 5.541 18.393 1.00 92.69 78 ASN A O 1
ATOM 637 N N . LEU A 1 79 ? -23.194 3.610 17.328 1.00 91.75 79 LEU A N 1
ATOM 638 C CA . LEU A 1 79 ? -23.589 4.136 16.028 1.00 91.75 79 LEU A CA 1
ATOM 639 C C . LEU A 1 79 ? -25.117 4.260 15.965 1.00 91.75 79 LEU A C 1
ATOM 641 O O . LEU A 1 79 ? -25.807 3.348 16.421 1.00 91.75 79 LEU A O 1
ATOM 645 N N . PRO A 1 80 ? -25.647 5.356 15.393 1.00 95.25 80 PRO A N 1
ATOM 646 C CA . PRO A 1 80 ? -27.079 5.482 15.166 1.00 95.25 80 PRO A CA 1
ATOM 647 C C . PRO A 1 80 ? -27.595 4.304 14.319 1.00 95.25 80 PRO A C 1
ATOM 649 O O . PRO A 1 80 ? -26.946 3.973 13.319 1.00 95.25 80 PRO A O 1
ATOM 652 N N . PRO A 1 81 ? -28.731 3.675 14.681 1.00 90.38 81 PRO A N 1
ATOM 653 C CA . PRO A 1 81 ? -29.297 2.544 13.938 1.00 90.38 81 PRO A CA 1
ATOM 654 C C . PRO A 1 81 ? -29.589 2.847 12.462 1.00 90.38 81 PRO A C 1
ATOM 656 O O . PRO A 1 81 ? -29.676 1.933 11.646 1.00 90.38 81 PRO A O 1
ATOM 659 N N . GLU A 1 82 ? -29.732 4.124 12.109 1.00 96.31 82 GLU A N 1
ATOM 660 C CA . GLU A 1 82 ? -30.012 4.595 10.754 1.00 96.31 82 GLU A CA 1
ATOM 661 C C . GLU A 1 82 ? -28.783 4.559 9.837 1.00 96.31 82 GLU A C 1
ATOM 663 O O . GLU A 1 82 ? -28.926 4.728 8.627 1.00 96.31 82 GLU A O 1
ATOM 668 N N . VAL A 1 83 ? -27.574 4.362 10.378 1.00 94.19 83 VAL A N 1
ATOM 669 C CA . VAL A 1 83 ? -26.347 4.268 9.578 1.00 94.19 83 VAL A CA 1
ATOM 670 C C . VAL A 1 83 ? -26.213 2.838 9.045 1.00 94.19 83 VAL A C 1
ATOM 672 O O . VAL A 1 83 ? -25.865 1.938 9.814 1.00 94.19 83 VAL A O 1
ATOM 675 N N . PRO A 1 84 ? -26.447 2.588 7.741 1.00 92.62 84 PRO A N 1
ATOM 676 C CA . PRO A 1 84 ? -26.339 1.244 7.196 1.00 92.62 84 PRO A CA 1
ATOM 677 C C . PRO A 1 84 ? -24.891 0.759 7.280 1.00 92.62 84 PRO A C 1
ATOM 679 O O . PRO A 1 84 ? -23.952 1.476 6.927 1.00 92.62 84 PRO A O 1
ATOM 682 N N . MET A 1 85 ? -24.714 -0.483 7.727 1.00 89.31 85 MET A N 1
ATOM 683 C CA . MET A 1 85 ? -23.405 -1.106 7.859 1.00 89.31 85 MET A CA 1
ATOM 684 C C . MET A 1 85 ? -23.335 -2.391 7.046 1.00 89.31 85 MET A C 1
ATOM 686 O O . MET A 1 85 ? -24.242 -3.217 7.064 1.00 89.31 85 MET A O 1
ATOM 690 N N . THR A 1 86 ? -22.232 -2.574 6.331 1.00 90.44 86 THR A N 1
ATOM 691 C CA . THR A 1 86 ? -21.943 -3.802 5.593 1.00 90.44 86 THR A CA 1
ATOM 692 C C . THR A 1 86 ? -20.481 -4.153 5.805 1.00 90.44 86 THR A C 1
ATOM 694 O O . THR A 1 86 ? -19.600 -3.331 5.553 1.00 90.44 86 THR A O 1
ATOM 697 N N . PHE A 1 87 ? -20.221 -5.374 6.268 1.00 88.12 87 PHE A N 1
ATOM 698 C CA . PHE A 1 87 ? -18.868 -5.903 6.388 1.00 88.12 87 PHE A CA 1
ATOM 699 C C . PHE A 1 87 ? -18.509 -6.705 5.141 1.00 88.12 87 PHE A C 1
ATOM 701 O O . PHE A 1 87 ? -19.282 -7.545 4.687 1.00 88.12 87 PHE A O 1
ATOM 708 N N . ILE A 1 88 ? -17.320 -6.455 4.595 1.00 90.19 88 ILE A N 1
ATOM 709 C CA . ILE A 1 88 ? -16.782 -7.190 3.450 1.00 90.19 88 ILE A CA 1
ATOM 710 C C . ILE A 1 88 ? -15.520 -7.907 3.914 1.00 90.19 88 ILE A C 1
ATOM 712 O O . ILE A 1 88 ? -14.550 -7.268 4.323 1.00 90.19 88 ILE A O 1
ATOM 716 N N . TYR A 1 89 ? -15.530 -9.233 3.817 1.00 90.00 89 TYR A N 1
ATOM 717 C CA . TYR A 1 89 ? -14.392 -10.081 4.154 1.00 90.00 89 TYR A CA 1
ATOM 718 C C . TYR A 1 89 ? -13.812 -10.704 2.889 1.00 90.00 89 TYR A C 1
ATOM 720 O O . TYR A 1 89 ? -14.530 -11.226 2.037 1.00 90.00 89 TYR A O 1
ATOM 728 N N . GLY A 1 90 ? -12.489 -10.643 2.753 1.00 89.31 90 GLY A N 1
ATOM 729 C CA . GLY A 1 90 ? -11.793 -11.291 1.648 1.00 89.31 90 GLY A CA 1
ATOM 730 C C . GLY A 1 90 ? -11.604 -12.783 1.912 1.00 89.31 90 GLY A C 1
ATOM 731 O O . GLY A 1 90 ? -11.110 -13.155 2.970 1.00 89.31 90 GLY A O 1
ATOM 732 N N . ASN A 1 91 ? -11.886 -13.629 0.916 1.00 88.19 91 ASN A N 1
ATOM 733 C CA . ASN A 1 91 ? -11.693 -15.089 0.998 1.00 88.19 91 ASN A CA 1
ATOM 734 C C . ASN A 1 91 ? -10.241 -15.500 1.339 1.00 88.19 91 ASN A C 1
ATOM 736 O O . ASN A 1 91 ? -9.993 -16.546 1.923 1.00 88.19 91 ASN A O 1
ATOM 740 N N . LYS A 1 92 ? -9.258 -14.670 0.964 1.00 87.62 92 LYS A N 1
ATOM 741 C CA . LYS A 1 92 ? -7.832 -14.857 1.278 1.00 87.62 92 LYS A CA 1
ATOM 742 C C . LYS A 1 92 ? -7.289 -13.619 1.991 1.00 87.62 92 LYS A C 1
ATOM 744 O O . LYS A 1 92 ? -6.509 -12.861 1.417 1.00 87.62 92 LYS A O 1
ATOM 749 N N . SER A 1 93 ? -7.766 -13.387 3.209 1.00 85.06 93 SER A N 1
ATOM 750 C CA . SER A 1 93 ? -7.402 -12.244 4.052 1.00 85.06 93 SER A CA 1
ATOM 751 C C . SER A 1 93 ? -6.756 -12.706 5.360 1.00 85.06 93 SER A C 1
ATOM 753 O O . SER A 1 93 ? -7.044 -13.794 5.844 1.00 85.06 93 SER A O 1
ATOM 755 N N . TRP A 1 94 ? -5.906 -11.862 5.948 1.00 84.50 94 TRP A N 1
ATOM 756 C CA . TRP A 1 94 ? -5.436 -12.020 7.335 1.00 84.50 94 TRP A CA 1
ATOM 757 C C . TRP A 1 94 ? -6.414 -11.448 8.368 1.00 84.50 94 TRP A C 1
ATOM 759 O O . TRP A 1 94 ? -6.161 -11.532 9.563 1.00 84.50 94 TRP A O 1
ATOM 769 N N . ILE A 1 95 ? -7.513 -10.850 7.907 1.00 83.94 95 ILE A N 1
ATOM 770 C CA . ILE A 1 95 ? -8.619 -10.393 8.747 1.00 83.94 95 ILE A CA 1
ATOM 771 C C . ILE A 1 95 ? -9.712 -11.451 8.664 1.00 83.94 95 ILE A C 1
ATOM 773 O O . ILE A 1 95 ? -10.277 -11.659 7.586 1.00 83.94 95 ILE A O 1
ATOM 777 N N . ASP A 1 96 ? -9.991 -12.107 9.785 1.00 85.12 96 ASP A N 1
ATOM 778 C CA . ASP A 1 96 ? -11.057 -13.092 9.906 1.00 85.12 96 ASP A CA 1
ATOM 779 C C . ASP A 1 96 ? -12.412 -12.437 10.243 1.00 85.12 96 ASP A C 1
ATOM 781 O O . ASP A 1 96 ? -12.495 -11.273 10.648 1.00 85.12 96 ASP A O 1
ATOM 785 N N . SER A 1 97 ? -13.494 -13.192 10.050 1.00 85.44 97 SER A N 1
ATOM 786 C CA . SER A 1 97 ? -14.861 -12.722 10.283 1.00 85.44 97 SER A CA 1
ATOM 787 C C . SER A 1 97 ? -15.370 -12.956 11.705 1.00 85.44 97 SER A C 1
ATOM 789 O O . SER A 1 97 ? -16.500 -12.575 11.984 1.00 85.44 97 SER A O 1
ATOM 791 N N . SER A 1 98 ? -14.585 -13.543 12.617 1.00 81.19 98 SER A N 1
ATOM 792 C CA . SER A 1 98 ? -15.048 -13.849 13.986 1.00 81.19 98 SER A CA 1
ATOM 793 C C . SER A 1 98 ? -15.363 -12.600 14.811 1.00 81.19 98 SER A C 1
ATOM 795 O O . SER A 1 98 ? -16.110 -12.664 15.779 1.00 81.19 98 SER A O 1
ATOM 797 N N . SER A 1 99 ? -14.793 -11.458 14.418 1.00 72.00 99 SER A N 1
ATOM 798 C CA . SER A 1 99 ? -15.059 -10.151 15.029 1.00 72.00 99 SER A CA 1
ATOM 799 C C . SER A 1 99 ? -16.230 -9.400 14.383 1.00 72.00 99 SER A C 1
ATOM 801 O O . SER A 1 99 ? -16.580 -8.315 14.851 1.00 72.00 99 SER A O 1
ATOM 803 N N . GLY A 1 100 ? -16.779 -9.914 13.276 1.00 69.94 100 GLY A N 1
ATOM 804 C CA . GLY A 1 100 ? -18.038 -9.432 12.715 1.00 69.94 100 GLY A CA 1
ATOM 805 C C . GLY A 1 100 ? -19.166 -9.855 13.642 1.00 69.94 100 GLY A C 1
ATOM 806 O O . GLY A 1 100 ? -19.255 -11.032 13.973 1.00 69.94 100 GLY A O 1
ATOM 807 N N . ILE A 1 101 ? -19.940 -8.879 14.115 1.00 58.38 101 ILE A N 1
ATOM 808 C CA . ILE A 1 101 ? -21.062 -9.076 15.045 1.00 58.38 101 ILE A CA 1
ATOM 809 C C . ILE A 1 101 ? -22.093 -10.025 14.431 1.00 58.38 101 ILE A C 1
ATOM 811 O O . ILE A 1 101 ? -22.390 -9.837 13.227 1.00 58.38 101 ILE A O 1
#

pLDDT: mean 89.41, std 8.96, range [45.44, 96.75]

Secondary structure (DSSP, 8-state):
--S--TTHHHHHTGGGHHHHHHHH-TTHHHHH--SSTTHHHHHHHHHHSS--HHHHHHHHHEETTTEESS-STTTGGGS-TTS-------TT-SS-STT--

=== Feature glossary ===
A reading guide for the features in this record.

Start from the sequence.

  · This is the polypeptide sequence — one letter per residue, N-terminus first. Length ranges from a few dozen residues for small domains to over a thousand for large multi-domain proteins.

Fold it, and you get atomic coordinates and the backbone conformation that goes with them.

  · Structure coordinates are given as an mmCIF _atom_site loop: one row per atom with element, residue name, chain id, sequence number, and x/y/z position in Å. Only the four main-chain atoms per residue are included here; side chains are omitted to keep the record compact.

  · Backbone dihedral angles. Every residue except chain termini has a φ (preceding-C → N → Cα → C) and a ψ (N → Cα → C → next-N). They are reported in degrees following the IUPAC sign convention. Secondary structure is essentially a statement about which (φ, ψ) basin each residue occupies.

  · The SS8 string is DSSP's per-residue secondary-structure call. α-helix (H) means an i→i+4 H-bond ladder; β-strand (E) means the residue participates in a β-sheet; 3₁₀ (G) and π (I) are tighter and wider helices; T/S are turns/bends; '-' is loop.

  · SS3 is a coarse helix/strand/coil call (letters a/b/c) made by the P-SEA algorithm from inter-Cα distances and dihedrals. It is less detailed than DSSP but needs only Cα positions.

Summarize the fold with a handful of shape descriptors and a per-residue structural alphabet.

  · Radius of gyration (Rg) is the root-mean-square distance of Cα atoms from their centroid — a single number for overall size and compactness. A globular domain of N residues has Rg ≈ 2.2·N^0.38 Å; an extended or disordered chain has a much larger Rg. The Cα contact count is the number of residue pairs whose Cα atoms are within 8 Å and are more than four positions apart in sequence — a standard proxy for tertiary packing density. The bounding box is the smallest axis-aligned box enclosing all Cα atoms.

  · The Foldseek 3Di string encodes local tertiary geometry as a 20-letter alphabet — one character per residue — derived from the relative positions of nearby Cα atoms. Unlike the amino-acid sequence, 3Di is a direct function of the 3D structure, so two proteins with the same fold have similar 3Di strings even at low sequence identity.

  · Solvent-accessible surface area (SASA) is the area in Å² traced out by the centre of a 1.4 Å probe sphere (a water molecule) rolled over the protein's van der Waals surface (Shrake–Rupley / Lee–Richards construction). Buried residues have near-zero SASA; fully exposed residues can exceed 200 Å². The total SASA scales roughly with the number of surface residues.

Ask how reliable the model is.

  · pLDDT (predicted Local Distance Difference Test) is AlphaFold's per-residue confidence score, ranging from 0 to 100. Values above 90 indicate high confidence (typically well-packed cores); 70–90 is confident; 50–70 low confidence; below 50 usually means the region is disordered or the prediction is unreliable there. AlphaFold stores pLDDT in the mmCIF B-factor column.

  · B-factor (Debye–Waller factor) reflects atomic displacement in the crystal lattice. It is an experimental observable (units Å²), not a prediction; low values mean the atom is pinned down, high values mean it moves or is heterogeneous across the crystal.

  · Predicted Aligned Error (PAE) is an AlphaFold confidence matrix: entry (i, j) is the expected error in the position of residue j, in ångströms, when the prediction is superimposed on the true structure at residue i. Low PAE within a block of residues means that block is internally rigid and well-predicted; high PAE between two blocks means their relative placement is uncertain even if each block individually is confident.

Place it in context: what it resembles, what it is annotated as, and how it looks.

  · Nearest PDB neighbors are the top structural matches found by Foldseek when searching this structure against the entire Protein Data Bank. Each hit reports a TM-score (0 to 1; >0.5 almost always implies the same fold) and an E-value. These are *structural* homologs — they may share no detectable sequence similarity.

  · Functional annotations link the protein to curated databases. InterPro entries identify conserved domains and families by matching the sequence against member-database signatures (Pfam, PROSITE, CDD, …). Gene Ontology (GO) terms describe molecular function, biological process, and cellular component in a controlled vocabulary. CATH places the structure in a hierarchical fold classification (Class/Architecture/Topology/Homologous-superfamily). The organism is the source species.

  · Three diagnostic plots accompany the record. The Cα contact map visualizes the tertiary structure as a 2D adjacency matrix (8 Å cutoff, sequence-local contacts suppressed). The Ramachandran plot shows the distribution of backbone (φ, ψ) torsions, with points in the α and β basins reflecting secondary structure content. The PAE plot shows AlphaFold's inter-residue confidence as a color matrix.

  · Six rendered views show the 3D structu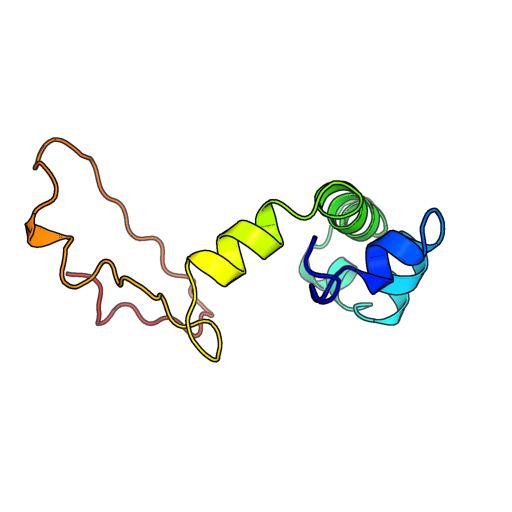re from the faces of a cube — i.e. along ±x, ±y, ±z. Rendering representation is drawn randomly per protein from cartoon (secondary-structure ribbons), sticks (backbone bonds), or molecular surface; coloring is either N→C rainbow (blue at the N-terminus through red at the C-terminus) or one color per chain.